Protein AF-A0A847HMC5-F1 (afdb_monomer_lite)

Foldseek 3Di:
DFDPVLVVQLVVLVVVLVVLCVVCVVLVVVCVVDPDDPVSVVVVVVSVVSNLVSVLSNLQSCCCRPVVDQADDDCRSVVSVVVVPDDD

Sequence (88 aa):
MLPEKTKLKIQLEIEQIDKLIETYSDLLKKCVQSEPDKIEIAALGSILHSFYNGLENIFSVIAKEVDETVPQGFSWHKELLIQISKKR

Radius of gyration: 15.9 Å; chains: 1; bounding box: 36×29×40 Å

Structure (mmCIF, N/CA/C/O backbone):
data_AF-A0A847HMC5-F1
#
_entry.id   AF-A0A847HMC5-F1
#
loop_
_atom_site.group_PDB
_atom_site.id
_atom_site.type_symbol
_atom_site.label_atom_id
_atom_site.label_alt_id
_atom_site.label_comp_id
_atom_site.label_asym_id
_atom_site.label_entity_id
_atom_site.label_seq_id
_atom_site.pdbx_PDB_ins_code
_atom_site.Cartn_x
_atom_site.Cartn_y
_atom_site.Cartn_z
_atom_site.occupancy
_atom_site.B_iso_or_equiv
_atom_site.auth_seq_id
_atom_site.auth_comp_id
_atom_site.auth_asym_id
_atom_site.auth_atom_id
_atom_site.pdbx_PDB_model_num
ATOM 1 N N . MET A 1 1 ? 13.117 -13.453 -17.169 1.00 65.19 1 MET A N 1
ATOM 2 C CA . MET A 1 1 ? 12.931 -13.919 -15.774 1.00 65.19 1 MET A CA 1
ATOM 3 C C . MET A 1 1 ? 13.296 -12.746 -14.873 1.00 65.19 1 MET A C 1
ATOM 5 O O . MET A 1 1 ? 14.322 -12.140 -15.151 1.00 65.19 1 MET A O 1
ATOM 9 N N . LEU A 1 2 ? 12.468 -12.366 -13.889 1.00 78.38 2 LEU A N 1
ATOM 10 C CA . LEU A 1 2 ? 12.783 -11.221 -13.014 1.00 78.38 2 LEU A CA 1
ATOM 11 C C . LEU A 1 2 ? 14.069 -11.491 -12.213 1.00 78.38 2 LEU A C 1
ATOM 13 O O . LEU A 1 2 ? 14.232 -12.627 -11.751 1.00 78.38 2 LEU A O 1
ATOM 17 N N . PRO A 1 3 ? 14.948 -10.491 -12.011 1.00 89.00 3 PRO A N 1
ATOM 18 C CA . PRO A 1 3 ? 16.142 -10.661 -11.190 1.00 89.00 3 PRO A CA 1
ATOM 19 C C . PRO A 1 3 ? 15.794 -11.113 -9.766 1.00 89.00 3 PRO A C 1
ATOM 21 O O . PRO A 1 3 ? 14.815 -10.647 -9.185 1.00 89.00 3 PRO A O 1
ATOM 24 N N . GLU A 1 4 ? 16.617 -11.969 -9.156 1.00 90.75 4 GLU A N 1
ATOM 25 C CA . GLU A 1 4 ? 16.390 -12.440 -7.775 1.00 90.75 4 GLU A CA 1
ATOM 26 C C . GLU A 1 4 ? 16.292 -11.282 -6.774 1.00 90.75 4 GLU A C 1
ATOM 28 O O . GLU A 1 4 ? 15.406 -11.246 -5.925 1.00 90.75 4 GLU A O 1
ATOM 33 N N . LYS A 1 5 ? 17.124 -10.250 -6.952 1.00 89.19 5 LYS A N 1
ATOM 34 C CA . LYS A 1 5 ? 17.055 -9.014 -6.161 1.00 89.19 5 LYS A CA 1
ATOM 35 C C . LYS A 1 5 ? 15.688 -8.324 -6.260 1.00 89.19 5 LYS A C 1
ATOM 37 O O . LYS A 1 5 ? 15.233 -7.733 -5.285 1.00 89.19 5 LYS A O 1
ATOM 42 N N . THR A 1 6 ? 15.048 -8.376 -7.424 1.00 91.31 6 THR A N 1
ATOM 43 C CA . THR A 1 6 ? 13.723 -7.791 -7.667 1.00 91.31 6 THR A CA 1
ATOM 44 C C . THR A 1 6 ? 12.646 -8.577 -6.934 1.00 91.31 6 THR A C 1
ATOM 46 O O . THR A 1 6 ? 11.821 -7.983 -6.245 1.00 91.31 6 THR A O 1
ATOM 49 N N . LYS A 1 7 ? 12.691 -9.911 -7.013 1.00 93.38 7 LYS A N 1
ATOM 50 C CA . LYS A 1 7 ? 11.755 -10.779 -6.287 1.00 93.38 7 LYS A CA 1
ATOM 51 C C . LYS A 1 7 ? 11.856 -10.579 -4.776 1.00 93.38 7 LYS A C 1
ATOM 53 O O . LYS A 1 7 ? 10.831 -10.404 -4.132 1.00 93.38 7 LYS A O 1
ATOM 58 N N . LEU A 1 8 ? 13.077 -10.514 -4.237 1.00 94.94 8 LEU A N 1
ATOM 59 C CA . LEU A 1 8 ? 13.312 -10.257 -2.812 1.00 94.94 8 LEU A CA 1
ATOM 60 C C . LEU A 1 8 ? 12.732 -8.915 -2.356 1.00 94.94 8 LEU A C 1
ATOM 62 O O . LEU A 1 8 ? 12.154 -8.837 -1.279 1.00 94.94 8 LEU A O 1
ATOM 66 N N . LYS A 1 9 ? 12.852 -7.862 -3.175 1.00 94.12 9 LYS A N 1
ATOM 67 C CA . LYS A 1 9 ? 12.233 -6.564 -2.870 1.00 94.12 9 LYS A CA 1
ATOM 68 C C . LYS A 1 9 ? 10.715 -6.657 -2.814 1.00 94.12 9 LYS A C 1
ATOM 70 O O . LYS A 1 9 ? 10.126 -6.169 -1.863 1.00 94.12 9 LYS A O 1
ATOM 75 N N . ILE A 1 10 ? 10.096 -7.289 -3.812 1.00 95.94 10 ILE A N 1
ATOM 76 C CA . ILE A 1 10 ? 8.640 -7.470 -3.836 1.00 95.94 10 ILE A CA 1
ATOM 77 C C . ILE A 1 10 ? 8.190 -8.263 -2.607 1.00 95.94 10 ILE A C 1
ATOM 79 O O . ILE A 1 10 ? 7.229 -7.876 -1.953 1.00 95.94 10 ILE A O 1
ATOM 83 N N . GLN A 1 11 ? 8.907 -9.331 -2.262 1.00 97.12 11 GLN A N 1
ATOM 84 C CA . GLN A 1 11 ? 8.590 -10.146 -1.097 1.00 97.12 11 GLN A CA 1
ATOM 85 C C . GLN A 1 11 ? 8.706 -9.354 0.214 1.00 97.12 11 GLN A C 1
ATOM 87 O O . GLN A 1 11 ? 7.800 -9.419 1.035 1.00 97.12 11 GLN A O 1
ATOM 92 N N . LEU A 1 12 ? 9.758 -8.548 0.378 1.00 96.62 12 LEU A N 1
ATOM 93 C CA . LEU A 1 12 ? 9.914 -7.662 1.535 1.00 96.62 12 LEU A CA 1
ATOM 94 C C . LEU A 1 12 ? 8.776 -6.642 1.663 1.00 96.62 12 LEU A C 1
ATOM 96 O O . LEU A 1 12 ? 8.361 -6.333 2.776 1.00 96.62 12 LEU A O 1
ATOM 100 N N . GLU A 1 13 ? 8.284 -6.086 0.555 1.00 97.31 13 GLU A N 1
ATOM 101 C CA . GLU A 1 13 ? 7.133 -5.175 0.591 1.00 97.31 13 GLU A CA 1
ATOM 102 C C . GLU A 1 13 ? 5.842 -5.915 0.971 1.00 97.31 13 GLU A C 1
ATOM 104 O O . GLU A 1 13 ? 5.065 -5.408 1.776 1.00 97.31 13 GLU A O 1
ATOM 109 N N . ILE A 1 14 ? 5.632 -7.134 0.459 1.00 98.06 14 ILE A N 1
ATOM 110 C CA . ILE A 1 14 ? 4.489 -7.977 0.845 1.00 98.06 14 ILE A CA 1
ATOM 111 C C . ILE A 1 14 ? 4.536 -8.289 2.345 1.00 98.06 14 ILE A C 1
ATOM 113 O O . ILE A 1 14 ? 3.551 -8.066 3.039 1.00 98.06 14 ILE A O 1
ATOM 117 N N . GLU A 1 15 ? 5.688 -8.710 2.871 1.00 98.25 15 GLU A N 1
ATOM 118 C CA . GLU A 1 15 ? 5.862 -8.998 4.302 1.00 98.25 15 GLU A CA 1
ATOM 119 C C . GLU A 1 15 ? 5.599 -7.761 5.180 1.00 98.25 15 GLU A C 1
ATOM 121 O O . GLU A 1 15 ? 5.024 -7.867 6.266 1.00 98.25 15 GLU A O 1
ATOM 126 N N . GLN A 1 16 ? 5.981 -6.566 4.717 1.00 97.75 16 GLN A N 1
ATOM 127 C CA . GLN A 1 16 ? 5.673 -5.310 5.408 1.00 97.75 16 GLN A CA 1
ATOM 128 C C . GLN A 1 16 ? 4.171 -4.998 5.407 1.00 97.75 16 GLN A C 1
ATOM 130 O O . GLN A 1 16 ? 3.642 -4.571 6.436 1.00 97.75 16 GLN A O 1
ATOM 135 N N . ILE A 1 17 ? 3.486 -5.221 4.282 1.00 98.31 17 ILE A N 1
ATOM 136 C CA . ILE A 1 17 ? 2.030 -5.064 4.175 1.00 98.31 17 ILE A CA 1
ATOM 137 C C . ILE A 1 17 ? 1.321 -6.055 5.102 1.00 98.31 17 ILE A C 1
ATOM 139 O O . ILE A 1 17 ? 0.447 -5.651 5.868 1.00 98.31 17 ILE A O 1
ATOM 143 N N . ASP A 1 18 ? 1.720 -7.324 5.089 1.00 98.25 18 ASP A N 1
ATOM 144 C CA . ASP A 1 18 ? 1.131 -8.354 5.946 1.00 98.25 18 ASP A CA 1
ATOM 145 C C . ASP A 1 18 ? 1.285 -7.982 7.422 1.00 98.25 18 ASP A C 1
ATOM 147 O O . ASP A 1 18 ? 0.309 -7.974 8.177 1.00 98.25 18 ASP A O 1
ATOM 151 N N . LYS A 1 19 ? 2.489 -7.552 7.819 1.00 98.31 19 LYS A N 1
ATOM 152 C CA . LYS A 1 19 ? 2.764 -7.092 9.181 1.00 98.31 19 LYS A CA 1
ATOM 153 C C . LYS A 1 19 ? 1.933 -5.870 9.566 1.00 98.31 19 LYS A C 1
ATOM 155 O O . LYS A 1 19 ? 1.486 -5.783 10.710 1.00 98.31 19 LYS A O 1
ATOM 160 N N . LEU A 1 20 ? 1.725 -4.920 8.652 1.00 98.12 20 LEU A N 1
ATOM 161 C CA . LEU A 1 20 ? 0.862 -3.759 8.883 1.00 98.12 20 LEU A CA 1
ATOM 162 C C . LEU A 1 20 ? -0.567 -4.212 9.209 1.00 98.12 20 LEU A C 1
ATOM 164 O O . LEU A 1 20 ? -1.136 -3.784 10.214 1.00 98.12 20 LEU A O 1
ATOM 168 N N . ILE A 1 21 ? -1.134 -5.098 8.388 1.00 97.06 21 ILE A N 1
ATOM 169 C CA . ILE A 1 21 ? -2.498 -5.600 8.581 1.00 97.06 21 ILE A CA 1
ATOM 170 C C . ILE A 1 21 ? -2.612 -6.413 9.873 1.00 97.06 21 ILE A C 1
ATOM 172 O O . ILE A 1 21 ? -3.572 -6.228 10.620 1.00 97.06 21 ILE A O 1
ATOM 176 N N . GLU A 1 22 ? -1.632 -7.266 10.172 1.00 98.25 22 GLU A N 1
ATOM 177 C CA . GLU A 1 22 ? -1.593 -8.048 11.410 1.00 98.25 22 GLU A CA 1
ATOM 178 C C . GLU A 1 22 ? -1.562 -7.137 12.645 1.00 98.25 22 GLU A C 1
ATOM 180 O O . GLU A 1 22 ? -2.400 -7.279 13.541 1.00 98.25 22 GLU A O 1
ATOM 185 N N . THR A 1 23 ? -0.660 -6.148 12.645 1.00 98.19 23 THR A N 1
ATOM 186 C CA . THR A 1 23 ? -0.456 -5.195 13.750 1.00 98.19 23 THR A CA 1
ATOM 187 C C . THR A 1 23 ? -1.737 -4.445 14.108 1.00 98.19 23 THR A C 1
ATOM 189 O O . THR A 1 23 ? -2.009 -4.215 15.285 1.00 98.19 23 THR A O 1
ATOM 192 N N . TYR A 1 24 ? -2.538 -4.069 13.109 1.00 97.88 24 TYR A N 1
ATOM 193 C CA . TYR A 1 24 ? -3.765 -3.294 13.310 1.00 97.88 24 TYR A CA 1
ATOM 194 C C . TYR A 1 24 ? -5.047 -4.119 13.157 1.00 97.88 24 TYR A C 1
ATOM 196 O O . TYR A 1 24 ? -6.141 -3.554 13.090 1.00 97.88 24 TYR A O 1
ATOM 204 N N . SER A 1 25 ? -4.943 -5.449 13.130 1.00 97.44 25 SER A N 1
ATOM 205 C CA . SER A 1 25 ? -6.076 -6.338 12.859 1.00 97.44 25 SER A CA 1
ATOM 206 C C . SER A 1 25 ? -7.229 -6.172 13.854 1.00 97.44 25 SER A C 1
ATOM 208 O O . SER A 1 25 ? -8.391 -6.229 13.454 1.00 97.44 25 SER A O 1
ATOM 210 N N . ASP A 1 26 ? -6.936 -5.902 15.126 1.00 97.56 26 ASP A N 1
ATOM 211 C CA . ASP A 1 26 ? -7.958 -5.680 16.153 1.00 97.56 26 ASP A CA 1
ATOM 212 C C . ASP A 1 26 ? -8.722 -4.370 15.939 1.00 97.56 26 ASP A C 1
ATOM 214 O O . ASP A 1 26 ? -9.951 -4.354 16.035 1.00 97.56 26 ASP A O 1
ATOM 218 N N . LEU A 1 27 ? -8.022 -3.290 15.572 1.00 97.19 27 LEU A N 1
ATOM 219 C CA . LEU A 1 27 ? -8.656 -2.019 15.219 1.00 97.19 27 LEU A CA 1
ATOM 220 C C . LEU A 1 27 ? -9.533 -2.186 13.973 1.00 97.19 27 LEU A C 1
ATOM 222 O O . LEU A 1 27 ? -10.689 -1.774 13.974 1.00 97.19 27 LEU A O 1
ATOM 226 N N . LEU A 1 28 ? -9.014 -2.847 12.934 1.00 96.81 28 LEU A N 1
ATOM 227 C CA . LEU A 1 28 ? -9.761 -3.107 11.702 1.00 96.81 28 LEU A CA 1
ATOM 228 C C . LEU A 1 28 ? -11.040 -3.910 11.981 1.00 96.81 28 LEU A C 1
ATOM 230 O O . LEU A 1 28 ? -12.111 -3.540 11.507 1.00 96.81 28 LEU A O 1
ATOM 234 N N . LYS A 1 29 ? -10.960 -4.972 12.796 1.00 97.19 29 LYS A N 1
ATOM 235 C CA . LYS A 1 29 ? -12.131 -5.771 13.198 1.00 97.19 29 LYS A CA 1
ATOM 236 C C . LYS A 1 29 ? -13.129 -4.951 14.012 1.00 97.19 29 LYS A C 1
ATOM 238 O O . LYS A 1 29 ? -14.330 -5.058 13.770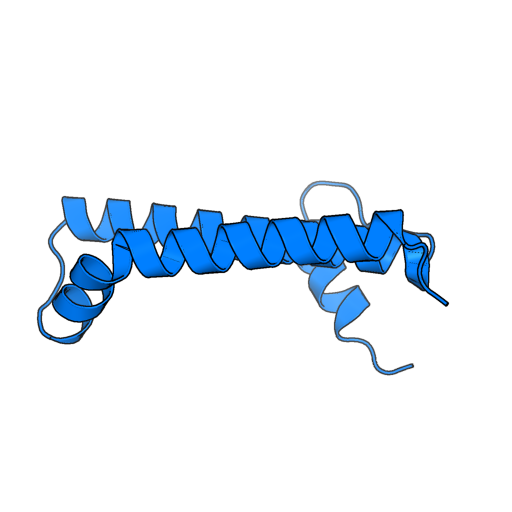 1.00 97.19 29 LYS A O 1
ATOM 243 N N . LYS A 1 30 ? -12.650 -4.128 14.950 1.00 97.25 30 LYS A N 1
ATOM 244 C CA . LYS A 1 30 ? -13.494 -3.248 15.768 1.00 97.25 30 LYS A CA 1
ATOM 245 C C . LYS A 1 30 ? -14.290 -2.278 14.891 1.00 97.25 30 LYS A C 1
ATOM 247 O O . LYS A 1 30 ? -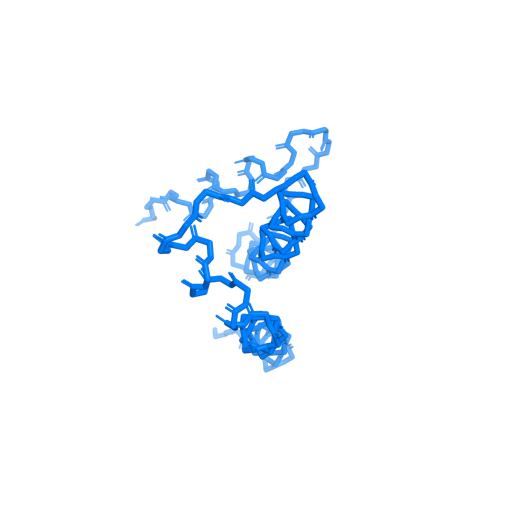15.509 -2.209 15.010 1.00 97.25 30 LYS A O 1
ATOM 252 N N . CYS A 1 31 ? -13.627 -1.588 13.968 1.00 96.06 31 CYS A N 1
ATOM 253 C CA . CYS A 1 31 ? -14.253 -0.566 13.124 1.00 96.06 31 CYS A CA 1
ATOM 254 C C . CYS A 1 31 ? -15.215 -1.128 12.061 1.00 96.06 31 CYS A C 1
ATOM 256 O O . CYS A 1 31 ? -15.972 -0.371 11.462 1.00 96.06 31 CYS A O 1
ATOM 258 N N . VAL A 1 32 ? -15.216 -2.445 11.824 1.00 94.62 32 VAL A N 1
ATOM 259 C CA . VAL A 1 32 ? -16.255 -3.121 11.022 1.00 94.62 32 VAL A CA 1
ATOM 260 C C . VAL A 1 32 ? -17.549 -3.302 11.823 1.00 94.62 32 VAL A C 1
ATOM 262 O O . VAL A 1 32 ? -18.634 -3.307 11.247 1.00 94.62 32 VAL A O 1
ATOM 265 N N . GLN A 1 33 ? -17.449 -3.472 13.142 1.00 95.94 33 GLN A N 1
ATOM 266 C CA . GLN A 1 33 ? -18.591 -3.757 14.018 1.00 95.94 33 GLN A CA 1
ATOM 267 C C . GLN A 1 33 ? -19.222 -2.493 14.612 1.00 95.94 33 GLN A C 1
ATOM 269 O O . GLN A 1 33 ? -20.397 -2.507 14.972 1.00 95.94 33 GLN A O 1
ATOM 274 N N . SER A 1 34 ? -18.454 -1.410 14.725 1.00 95.88 34 SER A N 1
ATOM 275 C CA . SER A 1 34 ? -18.893 -0.144 15.310 1.00 95.88 34 SER A CA 1
ATOM 276 C C . SER A 1 34 ? -18.347 1.049 14.537 1.00 95.88 34 SER A C 1
ATOM 278 O O . SER A 1 34 ? -17.229 0.991 14.027 1.00 95.88 34 SER A O 1
ATOM 280 N N . GLU A 1 35 ? -19.106 2.145 14.514 1.00 96.38 35 GLU A N 1
ATOM 281 C CA . GLU A 1 35 ? -18.658 3.400 13.910 1.00 96.38 35 GLU A CA 1
ATOM 282 C C . GLU A 1 35 ? -17.391 3.920 14.621 1.00 96.38 35 GLU A C 1
ATOM 284 O O . GLU A 1 35 ? -17.404 4.053 15.849 1.00 96.38 35 GLU A O 1
ATOM 289 N N . PRO A 1 36 ? -16.294 4.171 13.882 1.00 97.25 36 PRO A N 1
ATOM 290 C CA . PRO A 1 36 ? -15.037 4.609 14.470 1.00 97.25 36 PRO A CA 1
ATOM 291 C C . PRO A 1 36 ? -15.103 6.057 14.955 1.00 97.25 36 PRO A C 1
ATOM 293 O O . PRO A 1 36 ? -15.693 6.926 14.307 1.00 97.25 36 PRO A O 1
ATOM 296 N N . ASP A 1 37 ? -14.427 6.344 16.065 1.00 97.94 37 ASP A N 1
ATOM 297 C CA . ASP A 1 37 ? -14.241 7.720 16.521 1.00 97.94 37 ASP A CA 1
ATOM 298 C C . ASP A 1 37 ? -13.201 8.484 15.672 1.00 97.94 37 ASP A C 1
ATOM 300 O O . ASP A 1 37 ? -12.570 7.956 14.757 1.00 97.94 37 ASP A O 1
ATOM 304 N N . LYS A 1 38 ? -12.996 9.775 15.961 1.00 98.06 38 LYS A N 1
ATOM 305 C CA . LYS A 1 38 ? -12.071 10.622 15.185 1.00 98.06 38 LYS A CA 1
ATOM 306 C C . LYS A 1 38 ? -10.612 10.152 15.238 1.00 98.06 38 LYS A C 1
ATOM 308 O O . LYS A 1 38 ? -9.884 10.359 14.268 1.00 98.06 38 LYS A O 1
ATOM 313 N N . ILE A 1 39 ? -10.175 9.571 16.354 1.00 97.94 39 ILE A N 1
ATOM 314 C CA . ILE A 1 39 ? -8.814 9.048 16.520 1.00 97.94 39 ILE A CA 1
ATOM 315 C C . ILE A 1 39 ? -8.677 7.767 15.698 1.00 97.94 39 ILE A C 1
ATOM 317 O O . ILE A 1 39 ? -7.703 7.603 14.965 1.00 97.94 39 ILE A O 1
ATOM 321 N N . GLU A 1 40 ? -9.681 6.898 15.760 1.00 97.94 40 GLU A N 1
ATOM 322 C CA . GLU A 1 40 ? -9.732 5.664 14.981 1.00 97.94 40 GLU A CA 1
ATOM 323 C C . GLU A 1 40 ? -9.789 5.948 13.479 1.00 97.94 40 GLU A C 1
ATOM 325 O O . GLU A 1 40 ? -9.042 5.337 12.725 1.00 97.94 40 GLU A O 1
ATOM 330 N N . ILE A 1 41 ? -10.576 6.931 13.034 1.00 98.25 41 ILE A N 1
ATOM 331 C CA . ILE A 1 41 ? -10.605 7.378 11.632 1.00 98.25 41 ILE A CA 1
ATOM 332 C C . ILE A 1 41 ? -9.216 7.835 11.173 1.00 98.25 41 ILE A C 1
ATOM 334 O O . ILE A 1 41 ? -8.777 7.467 10.082 1.00 98.25 41 ILE A O 1
ATOM 338 N N . ALA A 1 42 ? -8.504 8.615 11.990 1.00 98.25 42 ALA A N 1
ATOM 339 C CA . ALA A 1 42 ? -7.150 9.052 11.658 1.00 98.25 42 ALA A CA 1
ATOM 340 C C . ALA A 1 42 ? -6.178 7.862 11.559 1.00 98.25 42 ALA A C 1
ATOM 342 O O . ALA A 1 42 ? -5.385 7.789 10.616 1.00 98.25 42 ALA A O 1
ATOM 343 N N . ALA A 1 43 ? -6.274 6.903 12.484 1.00 97.88 43 ALA A N 1
ATOM 344 C CA . ALA A 1 43 ? -5.480 5.678 12.453 1.00 97.88 43 ALA A CA 1
ATOM 345 C C . ALA A 1 43 ? -5.790 4.827 11.209 1.00 97.88 43 ALA A C 1
ATOM 347 O O . ALA A 1 43 ? -4.869 4.434 10.496 1.00 97.88 43 ALA A O 1
ATOM 348 N N . LEU A 1 44 ? -7.069 4.615 10.884 1.00 98.06 44 LEU A N 1
ATOM 349 C CA . LEU A 1 44 ? -7.513 3.912 9.676 1.00 98.06 44 LEU A CA 1
ATOM 350 C C . LEU A 1 44 ? -7.004 4.595 8.403 1.00 98.06 44 LEU A C 1
ATOM 352 O O . LEU A 1 44 ? -6.527 3.916 7.497 1.00 98.06 44 LEU A O 1
ATOM 356 N N . GLY A 1 45 ? -7.045 5.928 8.346 1.00 98.00 45 GLY A N 1
ATOM 357 C CA . GLY A 1 45 ? -6.480 6.696 7.236 1.00 98.00 45 GLY A CA 1
ATOM 358 C C . GLY A 1 45 ? -4.975 6.469 7.072 1.00 98.00 45 GLY A C 1
ATOM 359 O O . GLY A 1 45 ? -4.496 6.275 5.956 1.00 98.00 45 GLY A O 1
ATOM 360 N N . SER A 1 46 ? -4.231 6.424 8.180 1.00 98.06 46 SER A N 1
ATOM 361 C CA . SER A 1 46 ? -2.792 6.139 8.170 1.00 98.06 46 SER A CA 1
ATOM 362 C C . SER A 1 46 ? -2.475 4.699 7.751 1.00 98.06 46 SER A C 1
ATOM 364 O O . SER A 1 46 ? -1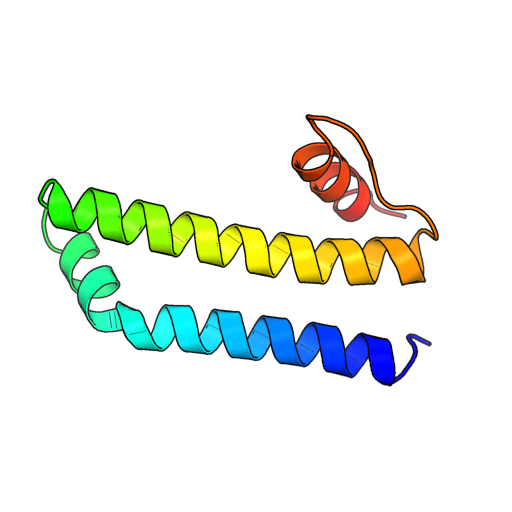.536 4.487 6.978 1.00 98.06 46 SER A O 1
ATOM 366 N N . ILE A 1 47 ? -3.272 3.722 8.197 1.00 98.06 47 ILE A N 1
ATOM 367 C CA . ILE A 1 47 ? -3.149 2.314 7.790 1.00 98.06 47 ILE A CA 1
ATOM 368 C C . ILE A 1 47 ? -3.412 2.185 6.291 1.00 98.06 47 ILE A C 1
ATOM 370 O O . ILE A 1 47 ? -2.604 1.603 5.571 1.00 98.06 47 ILE A O 1
ATOM 374 N N . LEU A 1 48 ? -4.502 2.783 5.803 1.00 97.75 48 LEU A N 1
ATOM 375 C CA . LEU A 1 48 ? -4.863 2.765 4.389 1.00 97.75 48 LEU A CA 1
ATOM 376 C C . LEU A 1 48 ? -3.768 3.397 3.525 1.00 97.75 48 LEU A C 1
ATOM 378 O O . LEU A 1 48 ? -3.384 2.830 2.506 1.00 97.75 48 LEU A O 1
ATOM 382 N N . HIS A 1 49 ? -3.238 4.546 3.944 1.00 96.88 49 HIS A N 1
ATOM 383 C CA . HIS A 1 49 ? -2.143 5.205 3.241 1.00 96.88 49 HIS A CA 1
ATOM 384 C C . HIS A 1 49 ? -0.889 4.322 3.182 1.00 96.88 49 HIS A C 1
ATOM 386 O O . HIS A 1 49 ? -0.320 4.136 2.111 1.00 96.88 49 HIS A O 1
ATOM 392 N N . SER A 1 50 ? -0.501 3.718 4.307 1.00 97.38 50 SER A N 1
ATOM 393 C CA . SER A 1 50 ? 0.657 2.816 4.373 1.00 97.38 50 SER A CA 1
ATOM 394 C C . SER A 1 50 ? 0.480 1.585 3.480 1.00 97.38 50 SER A C 1
ATOM 396 O O . SER A 1 50 ? 1.412 1.193 2.782 1.00 97.38 50 SER A O 1
ATOM 398 N N . PHE A 1 51 ? -0.728 1.017 3.448 1.00 97.69 51 PHE A N 1
ATOM 399 C CA . PHE A 1 51 ? -1.076 -0.090 2.560 1.00 97.69 51 PHE A CA 1
ATOM 400 C C . PHE A 1 51 ? -0.911 0.292 1.082 1.00 97.69 51 PHE A C 1
ATOM 402 O O . PHE A 1 51 ? -0.244 -0.420 0.332 1.00 97.69 51 PHE A O 1
ATOM 409 N N . TYR A 1 52 ? -1.463 1.439 0.666 1.00 95.94 52 TYR A N 1
ATOM 410 C CA . TYR A 1 52 ? -1.325 1.918 -0.713 1.00 95.94 52 TYR A CA 1
ATOM 411 C C . TYR A 1 52 ? 0.131 2.191 -1.094 1.00 95.94 52 TYR A C 1
ATOM 413 O O . TYR A 1 52 ? 0.548 1.785 -2.176 1.00 95.94 52 TYR A O 1
ATOM 421 N N . ASN A 1 53 ? 0.920 2.792 -0.203 1.00 95.38 53 ASN A N 1
ATOM 422 C CA . ASN A 1 53 ? 2.338 3.038 -0.459 1.00 95.38 53 ASN A CA 1
ATOM 423 C C . ASN A 1 53 ? 3.111 1.727 -0.697 1.00 95.38 53 ASN A C 1
ATOM 425 O O . ASN A 1 53 ? 3.935 1.654 -1.607 1.00 95.38 53 ASN A O 1
ATOM 429 N N . GLY A 1 54 ? 2.823 0.670 0.073 1.00 96.81 54 GLY A N 1
ATOM 430 C CA . GLY A 1 54 ? 3.429 -0.649 -0.140 1.00 96.81 54 GLY A CA 1
ATOM 431 C C . GLY A 1 54 ? 3.096 -1.231 -1.520 1.00 96.81 54 GLY A C 1
ATOM 432 O O . GLY A 1 54 ? 3.976 -1.736 -2.220 1.00 96.81 54 GLY A O 1
ATOM 433 N N . LEU A 1 55 ? 1.841 -1.099 -1.967 1.00 96.25 55 LEU A N 1
ATOM 434 C CA . LEU A 1 55 ? 1.450 -1.507 -3.321 1.00 96.25 55 LEU A CA 1
ATOM 435 C C . LEU A 1 55 ? 2.187 -0.700 -4.394 1.00 96.25 55 LEU A C 1
ATOM 437 O O . LEU A 1 55 ? 2.704 -1.275 -5.348 1.00 96.25 55 LEU A O 1
ATOM 441 N N . GLU A 1 56 ? 2.283 0.617 -4.234 1.00 95.31 56 GLU A N 1
ATOM 442 C CA . GLU A 1 56 ? 3.001 1.492 -5.164 1.00 95.31 56 GLU A CA 1
ATOM 443 C C . GLU A 1 56 ? 4.492 1.157 -5.257 1.00 95.31 56 GLU A C 1
ATOM 445 O O . GLU A 1 56 ? 5.061 1.202 -6.352 1.00 95.31 56 GLU A O 1
ATOM 450 N N . ASN A 1 57 ? 5.124 0.758 -4.151 1.00 95.44 57 ASN A N 1
ATOM 451 C CA . ASN A 1 57 ? 6.505 0.280 -4.148 1.00 95.44 57 ASN A CA 1
ATOM 452 C C . ASN A 1 57 ? 6.653 -0.997 -4.983 1.00 95.44 57 ASN A C 1
ATOM 454 O O . ASN A 1 57 ? 7.519 -1.063 -5.861 1.00 95.44 57 ASN A O 1
ATOM 458 N N . ILE A 1 58 ? 5.785 -1.990 -4.759 1.00 96.00 58 ILE A N 1
ATOM 459 C CA . ILE A 1 58 ? 5.763 -3.244 -5.533 1.00 96.00 58 ILE A CA 1
ATOM 460 C C . ILE A 1 58 ? 5.576 -2.939 -7.021 1.00 96.00 58 ILE A C 1
ATOM 462 O O . ILE A 1 58 ? 6.330 -3.413 -7.872 1.00 96.00 58 ILE A O 1
ATOM 466 N N . PHE A 1 59 ? 4.596 -2.102 -7.332 1.00 95.00 59 PHE A N 1
ATOM 467 C CA . PHE A 1 59 ? 4.256 -1.678 -8.680 1.00 95.00 59 PHE A CA 1
ATOM 468 C C . PHE A 1 59 ? 5.393 -0.934 -9.370 1.00 95.00 59 PHE A C 1
ATOM 470 O O . PHE A 1 59 ? 5.699 -1.231 -10.521 1.00 95.00 59 PHE A O 1
ATOM 477 N N . SER A 1 60 ? 6.087 -0.045 -8.667 1.00 93.94 60 SER A N 1
ATOM 478 C CA . SER A 1 60 ? 7.242 0.677 -9.206 1.00 93.94 60 SER A CA 1
ATOM 479 C C . SER A 1 60 ? 8.397 -0.268 -9.526 1.00 93.94 60 SER A C 1
ATOM 481 O O . SER A 1 60 ? 9.067 -0.115 -10.548 1.00 93.94 60 SER A O 1
ATOM 483 N N . VAL A 1 61 ? 8.621 -1.274 -8.672 1.00 93.38 61 VAL A N 1
ATOM 484 C CA . VAL A 1 61 ? 9.625 -2.319 -8.905 1.00 93.38 61 VAL A CA 1
ATOM 485 C C . VAL A 1 61 ? 9.267 -3.147 -10.142 1.00 93.38 61 VAL A C 1
ATOM 487 O O . VAL A 1 61 ? 10.137 -3.388 -10.975 1.00 93.38 61 VAL A O 1
ATOM 490 N N . ILE A 1 62 ? 8.001 -3.539 -10.300 1.00 91.56 62 ILE A N 1
ATOM 491 C CA . ILE A 1 62 ? 7.533 -4.284 -11.478 1.00 91.56 62 ILE A CA 1
ATOM 492 C C . ILE A 1 62 ? 7.654 -3.432 -12.745 1.00 91.56 62 ILE A C 1
ATOM 494 O O . ILE A 1 62 ? 8.261 -3.880 -13.713 1.00 91.56 62 ILE A O 1
ATOM 498 N N . ALA A 1 63 ? 7.130 -2.207 -12.734 1.00 91.94 63 ALA A N 1
ATOM 499 C CA . ALA A 1 63 ? 7.151 -1.295 -13.876 1.00 91.94 63 ALA A CA 1
ATOM 500 C C . ALA A 1 63 ? 8.582 -1.025 -14.355 1.00 91.94 63 ALA A C 1
ATOM 502 O O . ALA A 1 63 ? 8.879 -1.122 -15.544 1.00 91.94 63 ALA A O 1
ATOM 503 N N . LYS A 1 64 ? 9.514 -0.803 -13.423 1.00 90.69 64 LYS A N 1
ATOM 504 C CA . LYS A 1 64 ? 10.931 -0.623 -13.748 1.00 90.69 64 LYS A CA 1
ATOM 505 C C . LYS A 1 64 ? 11.551 -1.831 -14.455 1.00 90.69 64 LYS A C 1
ATOM 507 O O . LYS A 1 64 ? 12.409 -1.648 -15.308 1.00 90.69 64 LYS A O 1
ATOM 512 N N . GLU A 1 65 ? 11.167 -3.044 -14.081 1.00 89.81 65 GLU A N 1
ATOM 513 C CA . GLU A 1 65 ? 11.826 -4.273 -14.545 1.00 89.81 65 GLU A CA 1
ATOM 514 C C . GLU A 1 65 ? 11.111 -4.924 -15.740 1.00 89.81 65 GLU A C 1
ATOM 516 O O . GLU A 1 65 ? 11.723 -5.692 -16.476 1.00 89.81 65 GLU A O 1
ATOM 521 N N . VAL A 1 66 ? 9.818 -4.640 -15.934 1.00 86.75 66 VAL A N 1
ATOM 522 C CA . VAL A 1 66 ? 8.974 -5.234 -16.988 1.00 86.75 66 VAL A CA 1
ATOM 523 C C . VAL A 1 66 ? 8.626 -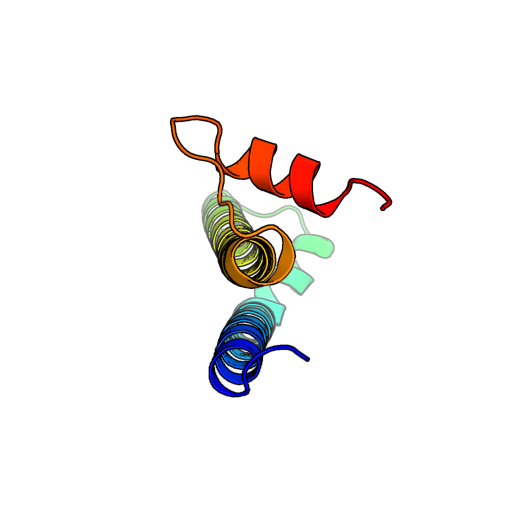4.234 -18.088 1.00 86.75 66 VAL A C 1
ATOM 525 O O . VAL A 1 66 ? 8.559 -4.610 -19.262 1.00 86.75 66 VAL A O 1
ATOM 528 N N . ASP A 1 67 ? 8.370 -2.977 -17.726 1.00 84.94 67 ASP A N 1
ATOM 529 C CA . ASP A 1 67 ? 8.030 -1.899 -18.662 1.00 84.94 67 ASP A CA 1
ATOM 530 C C . ASP A 1 67 ? 9.214 -0.951 -18.920 1.00 84.94 67 ASP A C 1
ATOM 532 O O . ASP A 1 67 ? 9.079 -0.013 -19.704 1.00 84.94 67 ASP A O 1
ATOM 536 N N . GLU A 1 68 ? 10.345 -1.156 -18.228 1.00 87.19 68 GLU A N 1
ATOM 537 C CA . GLU A 1 68 ? 11.573 -0.339 -18.277 1.00 87.19 68 GLU A CA 1
ATOM 538 C C . GLU A 1 68 ? 11.351 1.161 -18.001 1.00 87.19 68 GLU A C 1
ATOM 540 O O . GLU A 1 68 ? 12.239 1.994 -18.191 1.00 87.19 68 GLU A O 1
ATOM 545 N N . THR A 1 69 ? 10.163 1.520 -17.515 1.00 89.75 69 THR A N 1
ATOM 546 C CA . THR A 1 69 ? 9.705 2.896 -17.339 1.00 89.75 69 THR A CA 1
ATOM 547 C C . THR A 1 69 ? 8.834 3.004 -16.094 1.00 89.75 69 THR A C 1
ATOM 549 O O . THR A 1 69 ? 7.990 2.150 -15.823 1.00 89.75 69 THR A O 1
ATOM 552 N N . VAL A 1 70 ? 9.048 4.071 -15.322 1.00 91.38 70 VAL A N 1
ATOM 553 C CA . VAL A 1 70 ? 8.238 4.419 -14.148 1.00 91.38 70 VAL A CA 1
ATOM 554 C C . VAL A 1 70 ? 7.712 5.841 -14.348 1.00 91.38 70 VAL A C 1
ATOM 556 O O . VAL A 1 70 ? 8.534 6.732 -14.601 1.00 91.38 70 VAL A O 1
ATOM 559 N N . PRO A 1 71 ? 6.392 6.079 -14.231 1.00 91.00 71 PRO A N 1
ATOM 560 C CA . PRO A 1 71 ? 5.807 7.410 -14.364 1.00 91.00 71 PRO A CA 1
ATOM 561 C C . PRO A 1 71 ? 6.421 8.419 -13.392 1.00 91.00 71 PRO A C 1
ATOM 563 O O . PRO A 1 71 ? 6.940 8.051 -12.340 1.00 91.00 71 PRO A O 1
ATOM 566 N N . GLN A 1 72 ? 6.374 9.699 -13.750 1.00 90.62 72 GLN A N 1
ATOM 567 C CA . GLN A 1 72 ? 6.980 10.795 -12.988 1.00 90.62 72 GLN A CA 1
ATOM 568 C C . GLN A 1 72 ? 6.011 11.980 -12.900 1.00 90.62 72 GLN A C 1
ATOM 570 O O . GLN A 1 72 ? 5.073 12.086 -13.684 1.00 90.62 72 GLN A O 1
ATOM 575 N N . GLY A 1 73 ? 6.265 12.912 -11.979 1.00 91.75 73 GLY A N 1
ATOM 576 C CA . GLY A 1 73 ? 5.435 14.109 -11.799 1.00 91.75 73 GLY A CA 1
ATOM 577 C C . GLY A 1 73 ? 4.277 13.902 -10.821 1.00 91.75 73 GLY A C 1
ATOM 578 O O . GLY A 1 73 ? 4.179 12.874 -10.171 1.00 91.75 73 GLY A O 1
ATOM 579 N N . PHE A 1 74 ? 3.401 14.895 -10.664 1.00 89.94 74 PHE A N 1
ATOM 580 C CA . PHE A 1 74 ? 2.417 14.929 -9.568 1.00 89.94 74 PHE A CA 1
ATOM 581 C C . PHE A 1 74 ? 1.418 13.754 -9.563 1.00 89.94 74 PHE A C 1
ATOM 583 O O . PHE A 1 74 ? 0.979 13.309 -8.507 1.00 89.94 74 PHE A O 1
ATOM 590 N N . SER A 1 75 ? 1.059 13.241 -10.738 1.00 91.25 75 SER A N 1
ATOM 591 C CA . SER A 1 75 ? 0.068 12.175 -10.926 1.00 91.25 75 SER A CA 1
ATOM 592 C C . SER A 1 75 ? 0.674 10.782 -11.120 1.00 91.25 75 SER A C 1
ATOM 594 O O . SER A 1 75 ? -0.065 9.847 -11.441 1.00 91.25 75 SER A O 1
ATOM 596 N N . TRP A 1 76 ? 1.980 10.619 -10.870 1.00 94.25 76 TRP A N 1
ATOM 597 C CA . TRP A 1 76 ? 2.721 9.389 -11.166 1.00 94.25 76 TRP A CA 1
ATOM 598 C C . TRP A 1 76 ? 2.079 8.133 -10.567 1.00 94.25 76 TRP A C 1
ATOM 600 O O . TRP A 1 76 ? 1.975 7.114 -11.242 1.00 94.25 76 TRP A O 1
ATOM 610 N N . HIS A 1 77 ? 1.576 8.226 -9.335 1.00 90.81 77 HIS A N 1
ATOM 611 C CA . HIS A 1 77 ? 0.923 7.126 -8.625 1.00 90.81 77 HIS A CA 1
ATOM 612 C C . HIS A 1 77 ? -0.262 6.545 -9.419 1.00 90.81 77 HIS A C 1
ATOM 614 O O . HIS A 1 77 ? -0.401 5.335 -9.585 1.00 90.81 77 HIS A O 1
ATOM 620 N N . LYS A 1 78 ? -1.109 7.419 -9.980 1.00 92.38 78 LYS A N 1
ATOM 621 C CA . LYS A 1 78 ? -2.278 7.015 -10.782 1.00 92.38 78 LYS A CA 1
ATOM 622 C C . LYS A 1 78 ? -1.856 6.455 -12.132 1.00 92.38 78 LYS A C 1
ATOM 624 O O . LYS A 1 78 ? -2.423 5.473 -12.604 1.00 92.38 78 LYS A O 1
ATOM 629 N N . GLU A 1 79 ? -0.870 7.089 -12.753 1.00 93.38 79 GLU A N 1
ATOM 630 C CA . GLU A 1 79 ? -0.320 6.657 -14.036 1.00 93.38 79 GLU A CA 1
ATOM 631 C C . GLU A 1 79 ? 0.314 5.266 -13.929 1.00 93.38 79 GLU A C 1
ATOM 633 O O . GLU A 1 79 ? 0.132 4.447 -14.828 1.00 93.38 79 GLU A O 1
ATOM 638 N N . LEU A 1 80 ? 0.958 4.961 -12.798 1.00 94.25 80 LEU A N 1
ATOM 639 C CA . LEU A 1 80 ? 1.538 3.653 -12.508 1.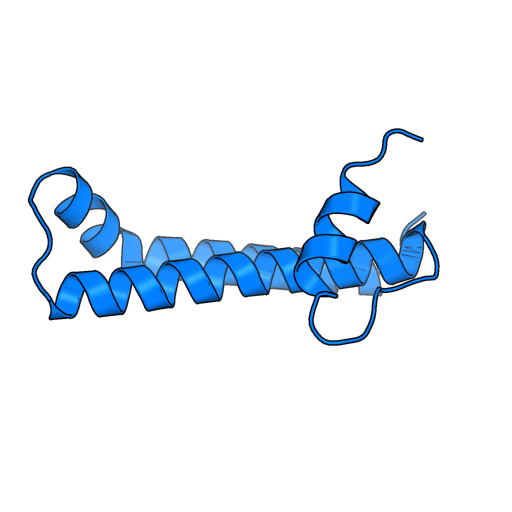00 94.25 80 LEU A CA 1
ATOM 640 C C . LEU A 1 80 ? 0.461 2.564 -12.419 1.00 94.25 80 LEU A C 1
ATOM 642 O O . LEU A 1 80 ? 0.608 1.502 -13.023 1.00 94.25 80 LEU A O 1
ATOM 646 N N . LEU A 1 81 ? -0.659 2.840 -11.740 1.00 92.62 81 LEU A N 1
ATOM 647 C CA . LEU A 1 81 ? -1.797 1.913 -11.696 1.00 92.62 81 LEU A CA 1
ATOM 648 C C . LEU A 1 81 ? -2.372 1.657 -13.093 1.00 92.62 81 LEU A C 1
ATOM 650 O O . LEU A 1 81 ? -2.643 0.511 -13.456 1.00 92.62 81 LEU A O 1
ATOM 654 N N . ILE A 1 82 ? -2.525 2.713 -13.898 1.00 92.00 82 ILE A N 1
ATOM 655 C CA . ILE A 1 82 ? -2.998 2.587 -15.281 1.00 92.00 82 ILE A CA 1
ATOM 656 C C . ILE A 1 82 ? -2.028 1.722 -16.086 1.00 92.00 82 ILE A C 1
ATOM 658 O O . ILE A 1 82 ? -2.472 0.804 -16.772 1.00 92.00 82 ILE A O 1
ATOM 662 N N . GLN A 1 83 ? -0.724 1.988 -15.996 1.00 91.25 83 GLN A N 1
ATOM 663 C CA . GLN A 1 83 ? 0.319 1.243 -16.698 1.00 91.25 83 GLN A CA 1
ATOM 664 C C . GLN A 1 83 ? 0.246 -0.258 -16.397 1.00 91.25 83 GLN A C 1
ATOM 666 O O . GLN A 1 83 ? 0.191 -1.052 -17.332 1.00 91.25 83 GLN A O 1
ATOM 671 N N . ILE A 1 84 ? 0.138 -0.634 -15.123 1.00 90.19 84 ILE A N 1
ATOM 672 C CA . ILE A 1 84 ? 0.092 -2.040 -14.694 1.00 90.19 84 ILE A CA 1
ATOM 673 C C . ILE A 1 84 ? -1.234 -2.719 -15.056 1.00 90.19 84 ILE A C 1
ATOM 675 O O . ILE A 1 84 ? -1.270 -3.921 -15.305 1.00 90.19 84 ILE A O 1
ATOM 679 N N . SER A 1 85 ? -2.334 -1.963 -15.125 1.00 90.25 85 SER A N 1
ATOM 680 C CA . SER A 1 85 ? -3.652 -2.504 -15.486 1.00 90.25 85 SER A CA 1
ATOM 681 C C . SER A 1 85 ? -3.817 -2.827 -16.977 1.00 90.25 85 SER A C 1
ATOM 683 O O . SER A 1 85 ? -4.763 -3.524 -17.359 1.00 90.25 85 SER A O 1
ATOM 685 N N . LYS A 1 86 ? -2.930 -2.317 -17.844 1.00 86.50 86 LYS A N 1
ATOM 686 C CA . LYS A 1 86 ? -3.020 -2.536 -19.291 1.00 86.50 86 LYS A CA 1
ATOM 687 C C . LYS A 1 86 ? -2.744 -4.003 -19.617 1.00 86.50 86 LYS A C 1
ATOM 689 O O . LYS A 1 86 ? -1.680 -4.533 -19.310 1.00 86.50 86 LYS A O 1
ATOM 694 N N . LYS A 1 87 ? -3.691 -4.653 -20.302 1.00 71.06 87 LYS A N 1
ATOM 695 C CA . LYS A 1 87 ? -3.446 -5.967 -20.911 1.00 71.06 87 LYS A CA 1
ATOM 696 C C . LYS A 1 87 ? -2.424 -5.813 -22.039 1.00 7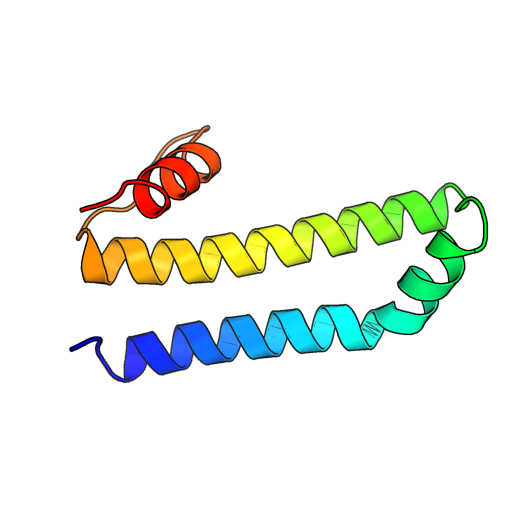1.06 87 LYS A C 1
ATOM 698 O O . LYS A 1 87 ? -2.608 -4.960 -22.907 1.00 71.06 87 LYS A O 1
ATOM 703 N N . ARG A 1 88 ? -1.373 -6.628 -21.987 1.00 61.25 88 ARG A N 1
ATOM 704 C CA . ARG A 1 88 ? -0.416 -6.828 -23.077 1.00 61.25 88 ARG A CA 1
ATOM 705 C C . ARG A 1 88 ? -0.907 -7.928 -24.011 1.00 61.25 88 ARG A C 1
ATOM 707 O O . ARG A 1 88 ? -1.538 -8.880 -23.497 1.00 61.25 88 ARG A O 1
#

Secondary structure (DSSP, 8-state):
---HHHHHHHHHHHHHHHHHHHHTHHHHHHHHHS---HHHHHHHHHHHHHHHHHHHHHHHHHHHHHSS----STTHHHHHHHHHHS--

pLDDT: mean 93.54, std 6.47, range [61.25, 98.31]